Protein AF-A0AAN5I3H0-F1 (afdb_monomer_lite)

InterPro domains:
  IPR036717 GFRP superfamily [G3DSA:3.30.1410.10] (20-93)

Secondary structure (DSSP, 8-state):
--EEEEEE-TTSSEEEEE--HHHHHHHHHHHSS--EE---SSTTEEEEES-HHHHHHHHHHTTEEEEEEEEE----STTS-PPPEEEEEEEE-----SSHHHHHHHH--

Foldseek 3Di:
DFKKKWKDFQPDQKIKIAGAPVVVVVLCVLLPPQDWDDDPPDPRMTMTGGGPVSSVVSVVVQQKDFPDKDWDCDPDPPPDRDGIMMMTMIDRDPPPDDPVVVVVVVVVD

Organism: NCBI:txid1317129

Sequence (109 aa):
MPYLVLGGNLGWKEAFVWTSEDVLMDVEHALFGASSNRPRLWNDMYTLQGSALTLLNKLEFEGWRIVHTSTVERGPAGNEPSPTQYQWTLFKEKLGVGIEEAQANAIHH

pLDDT: mean 73.88, std 15.51, range [45.31, 93.81]

Structure (mmCIF, N/CA/C/O backbone):
data_AF-A0AAN5I3H0-F1
#
_entry.id   AF-A0AAN5I3H0-F1
#
loop_
_atom_site.group_PDB
_atom_site.id
_atom_site.type_symbol
_atom_site.label_atom_id
_atom_site.label_alt_id
_atom_site.label_comp_id
_atom_site.label_asym_id
_atom_site.label_entity_id
_atom_site.label_seq_id
_atom_site.pdbx_PDB_ins_code
_atom_site.Cartn_x
_atom_site.Cartn_y
_atom_site.Cartn_z
_atom_site.occupancy
_atom_site.B_iso_or_equiv
_atom_site.auth_seq_id
_atom_site.auth_comp_id
_atom_site.auth_asym_id
_atom_site.auth_atom_id
_atom_site.pdbx_PDB_model_num
ATOM 1 N N . MET A 1 1 ? -12.938 -8.960 6.379 1.00 61.00 1 MET A N 1
ATOM 2 C CA . MET A 1 1 ? -11.912 -8.000 6.843 1.00 61.00 1 MET A CA 1
ATOM 3 C C . MET A 1 1 ? -11.143 -7.549 5.614 1.00 61.00 1 MET A C 1
ATOM 5 O O . MET A 1 1 ? -10.879 -8.416 4.786 1.00 61.00 1 MET A O 1
ATOM 9 N N . PRO A 1 2 ? -10.902 -6.245 5.426 1.00 82.25 2 PRO A N 1
ATOM 10 C CA . PRO A 1 2 ? -10.462 -5.736 4.135 1.00 82.25 2 PRO A CA 1
ATOM 11 C C . PRO A 1 2 ? -8.950 -5.919 3.939 1.00 82.25 2 PRO A C 1
ATOM 13 O O . PRO A 1 2 ? -8.151 -5.646 4.837 1.00 82.25 2 PRO A O 1
ATOM 16 N N . TYR A 1 3 ? -8.583 -6.391 2.750 1.00 87.38 3 TYR A N 1
ATOM 17 C CA . TYR A 1 3 ? -7.208 -6.508 2.269 1.00 87.38 3 TYR A CA 1
ATOM 18 C C . TYR A 1 3 ? -7.042 -5.598 1.058 1.00 87.38 3 TYR A C 1
ATOM 20 O O . TYR A 1 3 ? -7.995 -5.406 0.306 1.00 87.38 3 TYR A O 1
ATOM 28 N N . LEU A 1 4 ? -5.837 -5.082 0.850 1.00 90.50 4 LEU A N 1
ATOM 29 C CA . LEU A 1 4 ? -5.460 -4.423 -0.396 1.00 90.50 4 LEU A CA 1
ATOM 30 C C . LEU A 1 4 ? -4.045 -4.837 -0.785 1.00 90.50 4 LEU A C 1
ATOM 32 O O . LEU A 1 4 ? -3.220 -5.138 0.078 1.00 90.50 4 LEU A O 1
ATOM 36 N N . VAL A 1 5 ? -3.749 -4.834 -2.078 1.00 91.44 5 VAL A N 1
ATOM 37 C CA . VAL A 1 5 ? -2.379 -4.984 -2.575 1.00 91.44 5 VAL A CA 1
ATOM 38 C C . VAL A 1 5 ? -1.962 -3.663 -3.188 1.00 91.44 5 VAL A C 1
ATOM 40 O O . VAL A 1 5 ? -2.492 -3.279 -4.222 1.00 91.44 5 VAL A O 1
ATOM 43 N N . LEU A 1 6 ? -1.015 -2.968 -2.568 1.00 90.69 6 LEU A N 1
ATOM 44 C CA . LEU A 1 6 ? -0.372 -1.802 -3.159 1.00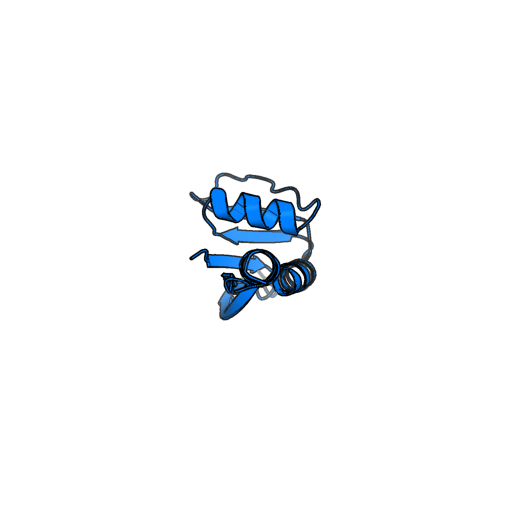 90.69 6 LEU A CA 1
ATOM 45 C C . LEU A 1 6 ? 0.849 -2.284 -3.929 1.00 90.69 6 LEU A C 1
ATOM 47 O O . LEU A 1 6 ? 1.635 -3.065 -3.406 1.00 90.69 6 LEU A O 1
ATOM 51 N N . GLY A 1 7 ? 1.077 -1.789 -5.130 1.00 89.19 7 GLY A N 1
ATOM 52 C CA . GLY A 1 7 ? 2.362 -1.966 -5.767 1.00 89.19 7 GLY A CA 1
ATOM 53 C C . GLY A 1 7 ? 2.822 -0.743 -6.523 1.00 89.19 7 GLY A C 1
ATOM 54 O O . GLY A 1 7 ? 2.083 0.199 -6.796 1.00 89.19 7 GLY A O 1
ATOM 55 N N . GLY A 1 8 ? 4.113 -0.735 -6.790 1.00 86.44 8 GLY A N 1
ATOM 56 C CA . GLY A 1 8 ? 4.781 0.399 -7.387 1.00 86.44 8 GLY A CA 1
ATOM 57 C C . GLY A 1 8 ? 6.270 0.351 -7.124 1.00 86.44 8 GLY A C 1
ATOM 58 O O . GLY A 1 8 ? 6.809 -0.589 -6.540 1.00 86.44 8 GLY A O 1
ATOM 59 N N . ASN A 1 9 ? 6.944 1.395 -7.570 1.00 83.88 9 ASN A N 1
ATOM 60 C CA . ASN A 1 9 ? 8.344 1.621 -7.267 1.00 83.88 9 ASN A CA 1
ATOM 61 C C . ASN A 1 9 ? 8.444 2.769 -6.254 1.00 83.88 9 ASN A C 1
ATOM 63 O O . ASN A 1 9 ? 7.703 3.748 -6.342 1.00 83.88 9 ASN A O 1
ATOM 67 N N . LEU A 1 10 ? 9.366 2.660 -5.295 1.00 77.38 10 LEU A N 1
ATOM 68 C CA . LEU A 1 10 ? 9.538 3.664 -4.237 1.00 77.38 10 LEU A CA 1
ATOM 69 C C . LEU A 1 10 ? 9.914 5.058 -4.776 1.00 77.38 10 LEU A C 1
ATOM 71 O O . LEU A 1 10 ? 9.620 6.054 -4.123 1.00 77.38 10 LEU A O 1
ATOM 75 N N . GLY A 1 11 ? 10.536 5.137 -5.955 1.00 71.31 11 GLY A N 1
ATOM 76 C CA . GLY A 1 11 ? 10.932 6.382 -6.618 1.00 71.31 11 GLY A CA 1
ATOM 77 C C . GLY A 1 11 ? 9.956 6.890 -7.684 1.00 71.31 11 GLY A C 1
ATOM 78 O O . GLY A 1 11 ? 10.210 7.935 -8.284 1.00 71.31 11 GLY A O 1
ATOM 79 N N . TRP A 1 12 ? 8.862 6.177 -7.963 1.00 74.69 12 TRP A N 1
ATOM 80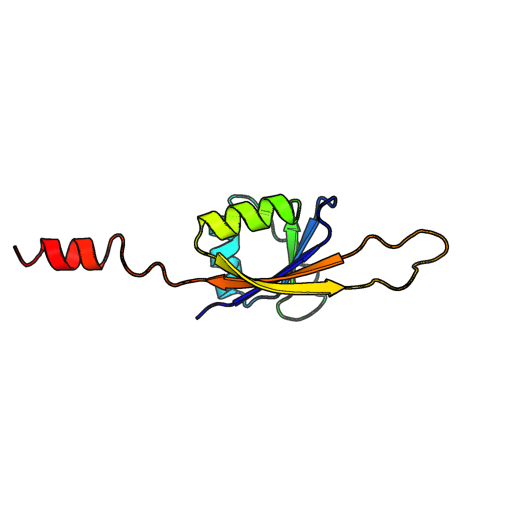 C CA . TRP A 1 12 ? 7.861 6.605 -8.947 1.00 74.69 12 TRP A CA 1
ATOM 81 C C . TRP A 1 12 ? 6.802 7.506 -8.309 1.00 74.69 12 TRP A C 1
ATOM 83 O O . TRP A 1 12 ? 6.578 7.463 -7.104 1.00 74.69 12 TRP A O 1
ATOM 93 N N . LYS A 1 13 ? 6.144 8.340 -9.123 1.00 78.38 13 LYS A N 1
ATOM 94 C CA . LYS A 1 13 ? 5.065 9.242 -8.673 1.00 78.38 13 LYS A CA 1
ATOM 95 C C . LYS A 1 13 ? 3.671 8.612 -8.741 1.00 78.38 13 LYS A C 1
ATOM 97 O O . LYS A 1 13 ? 2.684 9.296 -8.479 1.00 78.38 13 LYS A O 1
ATOM 102 N N . GLU A 1 14 ? 3.603 7.338 -9.101 1.00 80.00 14 GLU A N 1
ATOM 103 C CA . GLU A 1 14 ? 2.367 6.588 -9.271 1.00 80.00 14 GLU A CA 1
ATOM 104 C C . GLU A 1 14 ? 2.526 5.205 -8.640 1.00 80.00 14 GLU A C 1
ATOM 106 O O . GLU A 1 14 ? 3.585 4.573 -8.743 1.00 80.00 14 GLU A O 1
ATOM 111 N N . ALA A 1 15 ? 1.452 4.742 -8.012 1.00 84.88 15 ALA A N 1
ATOM 112 C CA . ALA A 1 15 ? 1.303 3.386 -7.513 1.00 84.88 15 ALA A CA 1
ATOM 113 C C . ALA A 1 15 ? 0.004 2.786 -8.056 1.00 84.88 15 ALA A C 1
ATOM 115 O O . ALA A 1 15 ? -0.898 3.492 -8.503 1.00 84.88 15 ALA A O 1
ATOM 116 N N . PHE A 1 16 ? -0.100 1.470 -8.010 1.00 85.88 16 PHE A N 1
ATOM 117 C CA . PHE A 1 16 ? -1.308 0.731 -8.334 1.00 85.88 16 PHE A CA 1
ATOM 118 C C . PHE A 1 16 ? -1.817 0.028 -7.084 1.00 85.88 16 PHE A C 1
ATOM 120 O O . PHE A 1 16 ? -1.034 -0.414 -6.248 1.00 85.88 16 PHE A O 1
ATOM 127 N N . VAL A 1 17 ? -3.130 -0.067 -6.946 1.00 87.75 17 VAL A N 1
ATOM 128 C CA . VAL A 1 17 ? -3.776 -0.796 -5.864 1.00 87.75 17 VAL A CA 1
ATOM 129 C C . VAL A 1 17 ? -4.740 -1.816 -6.448 1.00 87.75 17 VAL A C 1
ATOM 131 O O . VAL A 1 17 ? -5.525 -1.485 -7.334 1.00 87.75 17 VAL A O 1
ATOM 134 N N . TRP A 1 18 ? -4.676 -3.051 -5.956 1.00 87.94 18 TRP A N 1
ATOM 135 C CA . TRP A 1 18 ? -5.693 -4.068 -6.191 1.00 87.94 18 TRP A CA 1
ATOM 136 C C . TRP A 1 18 ? -6.534 -4.248 -4.943 1.00 87.94 18 TRP A C 1
ATOM 138 O O . TRP A 1 18 ? -6.008 -4.628 -3.893 1.00 87.94 18 TRP A O 1
ATOM 148 N N . THR A 1 19 ? -7.824 -3.944 -5.047 1.00 86.88 19 THR A N 1
ATOM 149 C CA . THR A 1 19 ? -8.768 -4.042 -3.933 1.00 86.88 19 THR A CA 1
ATOM 150 C C . THR A 1 19 ? -10.214 -3.903 -4.408 1.00 86.88 19 THR A C 1
ATOM 152 O O . THR A 1 19 ? -10.451 -3.380 -5.492 1.00 86.88 19 THR A O 1
ATOM 155 N N . SER A 1 20 ? -11.194 -4.329 -3.608 1.00 85.75 20 SER A N 1
ATOM 156 C CA . SER A 1 20 ? -12.609 -4.119 -3.939 1.00 85.75 20 SER A CA 1
ATOM 157 C C . SER A 1 20 ? -12.995 -2.636 -3.882 1.00 85.75 20 SER A C 1
ATOM 159 O O . SER A 1 20 ? -12.378 -1.854 -3.160 1.00 85.75 20 SER A O 1
ATOM 161 N N . GLU A 1 21 ? -14.047 -2.243 -4.605 1.00 81.56 21 GLU A N 1
ATOM 162 C CA . GLU A 1 21 ? -14.514 -0.846 -4.660 1.00 81.56 21 GLU A CA 1
ATOM 163 C C . GLU A 1 21 ? -14.836 -0.267 -3.267 1.00 81.56 21 GLU A C 1
ATOM 165 O O . GLU A 1 21 ? -14.416 0.848 -2.966 1.00 81.56 21 GLU A O 1
ATOM 170 N N . ASP A 1 22 ? -15.458 -1.046 -2.374 1.00 83.19 22 ASP A N 1
ATOM 171 C CA . ASP A 1 22 ? -15.736 -0.619 -0.990 1.00 83.19 22 ASP A CA 1
ATOM 172 C C . ASP A 1 22 ? -14.455 -0.271 -0.214 1.00 83.19 22 ASP A C 1
ATOM 174 O O . ASP A 1 22 ? -14.386 0.718 0.513 1.00 83.19 22 ASP A O 1
ATOM 178 N N . VAL A 1 23 ? -13.405 -1.078 -0.385 1.00 84.06 23 VAL A N 1
ATOM 179 C CA . VAL A 1 23 ? -12.117 -0.857 0.282 1.00 84.06 23 VAL A CA 1
ATOM 180 C C . VAL A 1 23 ? -11.352 0.285 -0.374 1.00 84.06 23 VAL A C 1
ATOM 182 O O . VAL A 1 23 ? -10.634 1.014 0.309 1.00 84.06 23 VAL A O 1
ATOM 185 N N . LEU A 1 24 ? -11.504 0.465 -1.686 1.00 83.00 24 LEU A N 1
ATOM 186 C CA . LEU A 1 24 ? -10.943 1.614 -2.380 1.00 83.00 24 LEU A CA 1
ATOM 187 C C . LEU A 1 24 ? -11.525 2.918 -1.831 1.00 83.00 24 LEU A C 1
ATOM 189 O O . LEU A 1 24 ? -10.752 3.830 -1.577 1.00 83.00 24 LEU A O 1
ATOM 193 N N . MET A 1 25 ? -12.840 3.003 -1.605 1.00 80.94 25 MET A N 1
ATOM 194 C CA . MET A 1 25 ? -13.463 4.209 -1.043 1.00 80.94 25 MET A CA 1
ATOM 195 C C . MET A 1 25 ? -12.902 4.550 0.345 1.00 80.94 25 MET A C 1
ATOM 197 O O . MET A 1 25 ? -12.552 5.702 0.605 1.00 80.94 25 MET A O 1
ATOM 201 N N . ASP A 1 26 ? -12.735 3.541 1.205 1.00 80.50 26 ASP A N 1
ATOM 202 C CA . ASP A 1 26 ? -12.060 3.674 2.502 1.00 80.50 26 ASP A CA 1
ATOM 203 C C . ASP A 1 26 ? -10.635 4.237 2.352 1.00 80.50 26 ASP A C 1
ATOM 205 O O . ASP A 1 26 ? -10.209 5.108 3.112 1.00 80.50 26 ASP A O 1
ATOM 209 N N . VAL A 1 27 ? -9.888 3.731 1.368 1.00 81.31 27 VAL A N 1
ATOM 210 C CA . VAL A 1 27 ? -8.506 4.130 1.074 1.00 81.31 27 VAL A CA 1
ATOM 211 C C . VAL A 1 27 ? -8.441 5.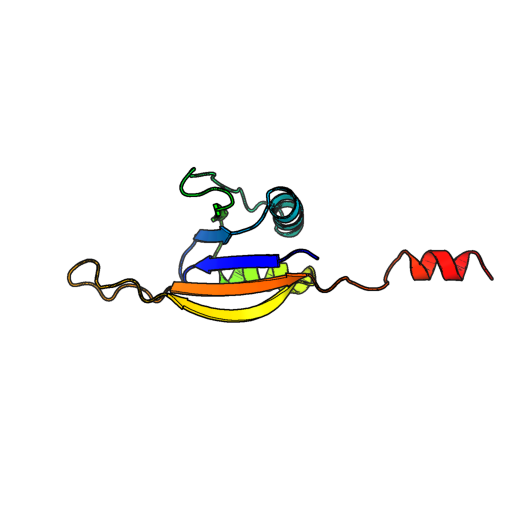540 0.479 1.00 81.31 27 VAL A C 1
ATOM 213 O O . VAL A 1 27 ? -7.598 6.331 0.885 1.00 81.31 27 VAL A O 1
ATOM 216 N N . GLU A 1 28 ? -9.328 5.903 -0.444 1.00 79.81 28 GLU A N 1
ATOM 217 C CA . GLU A 1 28 ? -9.394 7.246 -1.030 1.00 79.81 28 GLU A CA 1
ATOM 218 C C . GLU A 1 28 ? -9.717 8.305 0.027 1.00 79.81 28 GLU A C 1
ATOM 220 O O . GLU A 1 28 ? -9.090 9.369 0.044 1.00 79.81 28 GLU A O 1
ATOM 225 N N . HIS A 1 29 ? -10.637 7.987 0.943 1.00 75.50 29 HIS A N 1
ATOM 226 C CA . HIS A 1 29 ? -10.954 8.839 2.085 1.00 75.50 29 HIS A CA 1
ATOM 227 C C . HIS A 1 29 ? -9.733 9.027 3.000 1.00 75.50 29 HIS A C 1
ATOM 229 O O . HIS A 1 29 ? -9.369 10.156 3.324 1.00 75.50 29 HIS A O 1
ATOM 235 N N . ALA A 1 30 ? -9.049 7.933 3.347 1.00 71.81 30 ALA A N 1
ATOM 236 C CA . ALA A 1 30 ? -7.809 7.934 4.129 1.00 71.81 30 ALA A CA 1
ATOM 237 C C . ALA A 1 30 ? -6.670 8.737 3.471 1.00 71.81 30 ALA A C 1
ATOM 239 O O . ALA A 1 30 ? -5.865 9.389 4.136 1.00 71.81 30 ALA A O 1
ATOM 240 N N . LEU A 1 31 ? -6.571 8.698 2.142 1.00 71.81 31 LEU A N 1
ATOM 241 C CA . LEU A 1 31 ? -5.433 9.262 1.425 1.00 71.81 31 LEU A CA 1
ATOM 242 C C . LEU A 1 31 ? -5.577 10.749 1.069 1.00 71.81 31 LEU A C 1
ATOM 244 O O . LEU A 1 31 ? -4.587 11.307 0.581 1.00 71.81 31 LEU A O 1
ATOM 248 N N . PHE A 1 32 ? -6.730 11.384 1.347 1.00 56.94 32 PHE A N 1
ATOM 249 C CA . PHE A 1 32 ? -7.051 12.806 1.117 1.00 56.94 32 PHE A CA 1
ATOM 250 C C . PHE A 1 32 ? -6.411 13.361 -0.170 1.00 56.94 32 PHE A C 1
ATOM 252 O O . PHE A 1 32 ? -5.345 13.984 -0.150 1.00 56.94 32 PHE A O 1
ATOM 259 N N . GLY A 1 33 ? -7.065 13.127 -1.310 1.00 48.31 33 GLY A N 1
ATOM 260 C CA . GLY A 1 33 ? -6.646 13.685 -2.602 1.00 48.31 33 GLY A CA 1
ATOM 261 C C . GLY A 1 33 ? -5.775 12.772 -3.467 1.00 48.31 33 GLY A C 1
ATOM 262 O O . GLY A 1 33 ? -5.241 13.234 -4.474 1.00 48.31 33 GLY A O 1
ATOM 263 N N . ALA A 1 34 ? -5.652 11.484 -3.132 1.00 52.88 34 ALA A N 1
ATOM 264 C CA . ALA A 1 34 ? -5.221 10.497 -4.117 1.00 52.88 34 ALA A CA 1
ATOM 265 C C . ALA A 1 34 ? -6.366 10.310 -5.123 1.00 52.88 34 ALA A C 1
ATOM 267 O O . ALA A 1 34 ? -7.328 9.600 -4.851 1.00 52.88 34 ALA A O 1
ATOM 268 N N . SER A 1 35 ? -6.305 10.997 -6.263 1.00 50.16 35 SER A N 1
ATOM 269 C CA . SER A 1 35 ? -7.238 10.735 -7.354 1.00 50.16 35 SER A CA 1
ATOM 270 C C . SER A 1 35 ? -6.910 9.367 -7.940 1.00 50.16 35 SER A C 1
ATOM 272 O O . SER A 1 35 ? -5.795 9.146 -8.428 1.00 50.16 35 SER A O 1
ATOM 274 N N . SER A 1 36 ? -7.861 8.430 -7.874 1.00 56.94 36 SER A N 1
ATOM 275 C CA . SER A 1 36 ? -7.731 7.209 -8.650 1.00 56.94 36 SER A CA 1
ATOM 276 C C . SER A 1 36 ? -8.053 7.514 -10.112 1.00 56.94 36 SER A C 1
ATOM 278 O O . SER A 1 36 ? -9.188 7.816 -10.486 1.00 56.94 36 SER A O 1
ATOM 280 N N . ASN A 1 37 ? -7.044 7.472 -10.981 1.00 58.19 37 ASN A N 1
ATOM 281 C CA . ASN A 1 37 ? -7.331 7.356 -12.405 1.00 58.19 37 ASN A CA 1
ATOM 282 C C . ASN A 1 37 ? -7.724 5.894 -12.628 1.00 58.19 37 ASN A C 1
ATOM 284 O O . ASN A 1 37 ? -6.976 4.994 -12.251 1.00 58.19 37 ASN A O 1
ATOM 288 N N . ARG A 1 38 ? -8.909 5.643 -13.197 1.00 55.06 38 ARG A N 1
ATOM 289 C CA . ARG A 1 38 ? -9.359 4.294 -13.575 1.00 55.06 38 ARG A CA 1
ATOM 290 C C . ARG A 1 38 ? -8.862 3.948 -14.990 1.00 55.06 38 ARG A C 1
ATOM 292 O O . ARG A 1 38 ? -9.596 4.225 -15.942 1.00 55.06 38 ARG A O 1
ATOM 299 N N . PRO A 1 39 ? -7.704 3.298 -15.215 1.00 45.81 39 PRO A N 1
ATOM 300 C CA . PRO A 1 39 ? -7.547 2.488 -16.407 1.00 45.81 39 PRO A CA 1
ATOM 301 C C . PRO A 1 39 ? -8.151 1.108 -16.118 1.00 45.81 39 PRO A C 1
ATOM 303 O O . PRO A 1 39 ? -7.692 0.390 -15.235 1.00 45.81 39 PRO A O 1
ATOM 306 N N . ARG A 1 40 ? -9.202 0.754 -16.873 1.00 49.66 40 ARG A N 1
ATOM 307 C CA . ARG A 1 40 ? -9.899 -0.552 -16.901 1.00 49.66 40 ARG A CA 1
ATOM 308 C C . ARG A 1 40 ? -8.967 -1.714 -17.300 1.00 49.66 40 ARG A C 1
ATOM 310 O O . ARG A 1 40 ? -9.197 -2.349 -18.327 1.00 49.66 40 ARG A O 1
ATOM 317 N N . LEU A 1 41 ? -7.881 -1.965 -16.577 1.00 48.56 41 LEU A N 1
ATOM 318 C CA . LEU A 1 41 ? -6.903 -2.968 -16.999 1.00 48.56 41 LEU A CA 1
ATOM 319 C C . LEU A 1 41 ? -7.108 -4.338 -16.365 1.00 48.56 41 LEU A C 1
ATOM 321 O O . LEU A 1 41 ? -6.732 -5.297 -17.015 1.00 48.56 41 LEU A O 1
ATOM 325 N N . TRP A 1 42 ? -7.796 -4.451 -15.226 1.00 55.06 42 TRP A N 1
ATOM 326 C CA . TRP A 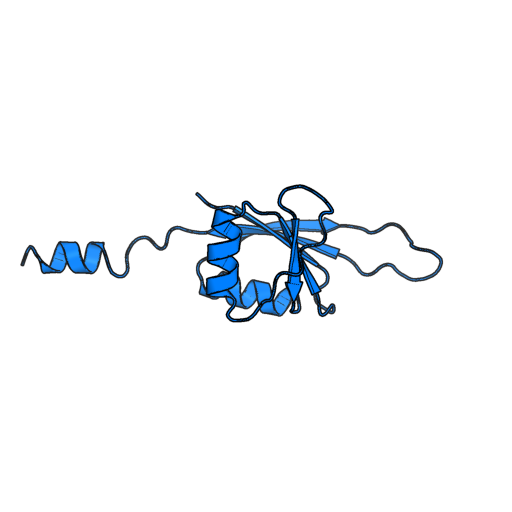1 42 ? -8.420 -5.676 -14.706 1.00 55.06 42 TRP A CA 1
ATOM 327 C C . TRP A 1 42 ? -9.443 -5.279 -13.635 1.00 55.06 42 TRP A C 1
ATOM 329 O O . TRP A 1 42 ? -9.275 -4.229 -13.013 1.00 55.06 42 TRP A O 1
ATOM 339 N N . ASN A 1 43 ? -10.515 -6.064 -13.461 1.00 61.09 43 ASN A N 1
ATOM 340 C CA . ASN A 1 43 ? -11.485 -5.837 -12.382 1.00 61.09 43 ASN A CA 1
ATOM 341 C C . ASN A 1 43 ? -10.697 -5.655 -11.071 1.00 61.09 43 ASN A C 1
ATOM 343 O O . ASN A 1 43 ? -9.810 -6.458 -10.791 1.00 61.09 43 ASN A O 1
ATOM 347 N N . ASP A 1 44 ? -10.967 -4.571 -10.343 1.00 75.19 44 ASP A N 1
ATOM 348 C CA . ASP A 1 44 ? -10.370 -4.247 -9.040 1.00 75.19 44 ASP A CA 1
ATOM 349 C C . ASP A 1 44 ? -8.931 -3.686 -9.021 1.00 75.19 44 ASP A C 1
ATOM 351 O O . ASP A 1 44 ? -8.350 -3.591 -7.944 1.00 75.19 44 ASP A O 1
ATOM 355 N N . MET A 1 45 ? -8.354 -3.254 -10.155 1.00 82.12 45 MET A N 1
ATOM 356 C CA . MET A 1 45 ? -7.081 -2.502 -10.185 1.00 82.12 45 MET A CA 1
ATOM 357 C C . MET A 1 45 ? -7.288 -0.993 -10.392 1.00 82.12 45 MET A C 1
ATOM 359 O O . MET A 1 45 ? -7.930 -0.579 -11.357 1.00 82.12 45 MET A O 1
ATOM 363 N N . TYR A 1 46 ? -6.652 -0.169 -9.558 1.00 80.62 46 TYR A N 1
ATOM 364 C CA . TYR A 1 46 ? -6.744 1.294 -9.598 1.00 80.62 46 TYR A CA 1
ATOM 365 C C . TYR A 1 46 ? -5.358 1.940 -9.546 1.00 80.62 46 TYR A C 1
ATOM 367 O O . TYR A 1 46 ? -4.447 1.412 -8.913 1.00 80.62 46 TYR A O 1
ATOM 375 N N . THR A 1 47 ? -5.180 3.093 -10.193 1.00 82.75 47 THR A N 1
ATOM 376 C CA . THR A 1 47 ? -3.923 3.859 -10.134 1.00 82.75 47 THR A CA 1
ATOM 377 C C . THR A 1 47 ? -4.059 4.990 -9.131 1.00 82.75 47 THR A C 1
ATOM 379 O O . THR A 1 47 ? -4.938 5.822 -9.298 1.00 82.75 47 THR A O 1
ATOM 382 N N . LEU A 1 48 ? -3.179 5.061 -8.134 1.00 81.31 48 LEU A N 1
ATOM 383 C CA . LEU A 1 48 ? -3.126 6.137 -7.146 1.00 81.31 48 LEU A CA 1
ATOM 384 C C . LEU A 1 48 ? -1.992 7.113 -7.473 1.00 81.31 48 LEU A C 1
ATOM 386 O O . LEU A 1 48 ? -0.860 6.705 -7.750 1.00 81.31 48 LEU A O 1
ATOM 390 N N . GLN A 1 49 ? -2.286 8.411 -7.387 1.00 82.00 49 GLN A N 1
ATOM 391 C CA . GLN A 1 49 ? -1.255 9.446 -7.437 1.00 82.00 49 GLN A CA 1
ATOM 392 C C . GLN A 1 49 ? -0.468 9.497 -6.124 1.00 82.00 49 GLN A C 1
ATOM 394 O O . GLN A 1 49 ? -1.042 9.565 -5.036 1.00 82.00 49 GLN A O 1
ATOM 399 N N . GLY A 1 50 ? 0.858 9.515 -6.234 1.00 79.12 50 GLY A N 1
ATOM 400 C CA . GLY A 1 50 ? 1.775 9.523 -5.100 1.00 79.12 50 GLY A CA 1
ATOM 401 C C . GLY A 1 50 ? 2.779 8.380 -5.166 1.00 79.12 50 GLY A C 1
ATOM 402 O O . GLY A 1 50 ? 2.537 7.341 -5.777 1.00 79.12 50 GLY A O 1
ATOM 403 N N . SER A 1 51 ? 3.935 8.581 -4.532 1.00 83.69 51 SER A N 1
ATOM 404 C CA . SER A 1 51 ? 4.925 7.510 -4.423 1.00 83.69 51 SER A CA 1
ATOM 405 C C . SER A 1 51 ? 4.419 6.393 -3.521 1.00 83.69 51 SER A C 1
ATOM 407 O O . SER A 1 51 ? 3.726 6.656 -2.533 1.00 83.69 51 SER A O 1
ATOM 409 N N . ALA A 1 52 ? 4.814 5.153 -3.816 1.00 86.88 52 ALA A N 1
ATOM 410 C CA . ALA A 1 52 ? 4.456 4.008 -2.987 1.00 86.88 52 ALA A CA 1
ATOM 411 C C . ALA A 1 52 ? 4.847 4.220 -1.514 1.00 86.88 52 ALA A C 1
ATOM 413 O O . ALA A 1 52 ? 4.058 3.919 -0.625 1.00 86.88 52 ALA A O 1
ATOM 414 N N . LEU A 1 53 ? 6.009 4.829 -1.250 1.00 87.44 53 LEU A N 1
ATOM 415 C CA . LEU A 1 53 ? 6.457 5.144 0.109 1.00 87.44 53 LEU A CA 1
ATOM 416 C C . LEU A 1 53 ? 5.499 6.101 0.835 1.00 87.44 53 LEU A C 1
ATOM 418 O O . LEU A 1 53 ? 5.121 5.861 1.978 1.00 87.44 53 LEU A O 1
ATOM 422 N N . THR A 1 54 ? 5.083 7.181 0.169 1.00 86.81 54 THR A N 1
ATOM 423 C CA . THR A 1 54 ? 4.134 8.147 0.744 1.00 86.81 54 THR A CA 1
ATOM 424 C C . THR A 1 54 ? 2.789 7.492 1.050 1.00 86.81 54 THR A C 1
ATOM 426 O O . THR A 1 54 ? 2.194 7.774 2.088 1.00 86.81 54 THR A O 1
ATOM 429 N N . LEU A 1 55 ? 2.312 6.624 0.157 1.00 87.88 55 LEU A N 1
ATOM 430 C CA . LEU A 1 55 ? 1.033 5.935 0.312 1.00 87.88 55 LEU A CA 1
ATOM 431 C C . LEU A 1 55 ? 1.080 4.910 1.450 1.00 87.88 55 LEU A C 1
ATOM 433 O O . LEU A 1 55 ? 0.162 4.885 2.262 1.00 87.88 55 LEU A O 1
ATOM 437 N N . LEU A 1 56 ? 2.162 4.134 1.567 1.00 89.94 56 LEU A N 1
ATOM 438 C CA . LEU A 1 56 ? 2.358 3.190 2.673 1.00 89.94 56 LEU A CA 1
ATOM 439 C C . LEU A 1 56 ? 2.341 3.892 4.033 1.00 89.94 56 LEU A C 1
ATOM 441 O O . LEU A 1 56 ? 1.629 3.444 4.925 1.00 89.94 56 LEU A O 1
ATOM 445 N N . ASN A 1 57 ? 3.046 5.019 4.173 1.00 88.50 57 ASN A N 1
ATOM 446 C CA . ASN A 1 57 ? 3.073 5.773 5.431 1.00 88.50 57 ASN A CA 1
ATOM 447 C C . ASN A 1 57 ? 1.679 6.279 5.836 1.00 88.50 57 ASN A C 1
ATOM 449 O O . ASN A 1 57 ? 1.322 6.248 7.011 1.00 88.50 57 ASN A O 1
ATOM 453 N N . LYS A 1 58 ? 0.879 6.748 4.868 1.00 88.00 58 LYS A N 1
ATOM 454 C CA . LYS A 1 58 ? -0.503 7.175 5.131 1.00 88.00 58 LYS A CA 1
ATOM 455 C C . LYS A 1 58 ? -1.399 5.992 5.506 1.00 88.00 58 LYS A C 1
ATOM 457 O O . LYS A 1 58 ? -2.166 6.090 6.453 1.00 88.00 58 LYS A O 1
ATOM 462 N N . LEU A 1 59 ? -1.290 4.874 4.787 1.00 88.38 59 LEU A N 1
ATOM 463 C CA . LEU A 1 59 ? -2.056 3.661 5.081 1.00 88.38 59 LEU A CA 1
ATOM 464 C C . LEU A 1 59 ? -1.720 3.115 6.476 1.00 88.38 59 LEU A C 1
ATOM 466 O O . LEU A 1 59 ? -2.624 2.726 7.209 1.00 88.38 59 LEU A O 1
ATOM 470 N N . GLU A 1 60 ? -0.449 3.142 6.878 1.00 88.81 60 GLU A N 1
ATOM 471 C CA . GLU A 1 60 ? -0.036 2.735 8.222 1.00 88.81 60 GLU A CA 1
ATOM 472 C C . GLU A 1 60 ? -0.678 3.591 9.321 1.00 88.81 60 GLU A C 1
ATOM 474 O O . GLU A 1 60 ? -1.174 3.046 10.309 1.00 88.81 60 GLU A O 1
ATOM 479 N N . PHE A 1 61 ? -0.730 4.914 9.132 1.00 85.75 61 PHE A N 1
ATOM 480 C CA . PHE A 1 61 ? -1.416 5.825 10.054 1.00 85.75 61 PHE A CA 1
ATOM 481 C C . PHE A 1 61 ? -2.910 5.489 10.209 1.00 85.75 61 PHE A C 1
ATOM 483 O O . PHE A 1 61 ? -3.467 5.598 11.297 1.00 85.75 61 PHE A O 1
ATOM 490 N N . GLU A 1 62 ? -3.532 5.003 9.137 1.00 85.75 62 GLU A N 1
ATOM 491 C CA . GLU A 1 62 ? -4.947 4.614 9.068 1.00 85.75 62 GLU A CA 1
ATOM 492 C C . GLU A 1 62 ? -5.205 3.163 9.524 1.00 85.75 62 GLU A C 1
ATOM 494 O O . GLU A 1 62 ? -6.293 2.612 9.326 1.00 85.75 62 GLU A O 1
ATOM 499 N N . GLY A 1 63 ? -4.206 2.518 10.138 1.00 88.31 63 GLY A N 1
ATOM 500 C CA . GLY A 1 63 ? -4.331 1.183 10.728 1.00 88.31 63 GLY A CA 1
ATOM 501 C C . GLY A 1 63 ? -4.128 0.025 9.747 1.00 88.31 63 GLY A C 1
ATOM 502 O O . GLY A 1 63 ? -4.444 -1.124 10.066 1.00 88.31 63 GLY A O 1
ATOM 503 N N . TRP A 1 64 ? -3.594 0.288 8.554 1.00 90.19 64 TRP A N 1
ATOM 504 C CA . TRP A 1 64 ? -3.195 -0.772 7.633 1.00 90.19 64 TRP A CA 1
ATOM 505 C C . TRP A 1 64 ? -1.804 -1.303 7.976 1.00 90.19 64 TRP A C 1
ATOM 507 O O . TRP A 1 64 ? -0.854 -0.548 8.163 1.00 90.19 64 TRP A O 1
ATOM 517 N N . ARG A 1 65 ? -1.651 -2.625 7.994 1.00 91.44 65 ARG A N 1
ATOM 518 C CA . ARG A 1 65 ? -0.370 -3.296 8.230 1.00 91.44 65 ARG A CA 1
ATOM 519 C C . ARG A 1 65 ? 0.065 -4.083 7.015 1.00 91.44 65 ARG A C 1
ATOM 521 O O . ARG A 1 65 ? -0.735 -4.807 6.428 1.00 91.44 65 ARG A O 1
ATOM 528 N N . ILE A 1 66 ? 1.344 -3.978 6.666 1.00 92.56 66 ILE A N 1
ATOM 529 C CA . ILE A 1 66 ? 1.961 -4.833 5.651 1.00 92.56 66 ILE A CA 1
ATOM 530 C C . ILE A 1 66 ? 2.074 -6.245 6.232 1.00 92.56 66 ILE A C 1
ATOM 532 O O . ILE A 1 66 ? 2.775 -6.461 7.216 1.00 92.56 66 ILE A O 1
ATOM 536 N N . VAL A 1 67 ? 1.395 -7.204 5.608 1.00 93.50 67 VAL A N 1
ATOM 537 C CA . VAL A 1 67 ? 1.444 -8.627 5.989 1.00 93.50 67 VAL A CA 1
ATOM 538 C C . VAL A 1 67 ? 2.342 -9.444 5.066 1.00 93.50 67 VAL A C 1
ATOM 540 O O . VAL A 1 67 ? 2.803 -10.521 5.435 1.00 93.50 67 VAL A O 1
ATOM 543 N N . HIS A 1 68 ? 2.600 -8.940 3.860 1.00 92.94 68 HIS A N 1
ATOM 544 C CA . HIS A 1 68 ? 3.460 -9.593 2.884 1.00 92.94 68 HIS A CA 1
ATOM 545 C C . HIS A 1 68 ? 4.092 -8.565 1.947 1.00 92.94 68 HIS A C 1
ATOM 547 O O . HIS A 1 68 ? 3.435 -7.604 1.547 1.00 92.94 68 HIS A O 1
ATOM 553 N N . THR A 1 69 ? 5.342 -8.808 1.559 1.00 93.19 69 THR A N 1
ATOM 554 C CA . THR A 1 69 ? 6.071 -8.013 0.568 1.00 93.19 69 THR A CA 1
ATOM 555 C C . THR A 1 69 ? 6.657 -8.955 -0.470 1.00 93.19 69 THR A C 1
ATOM 557 O O . THR A 1 69 ? 7.321 -9.927 -0.111 1.00 93.19 69 THR A O 1
ATOM 560 N N . SER A 1 70 ? 6.462 -8.642 -1.744 1.00 89.19 70 SER A N 1
ATOM 561 C CA . SER A 1 70 ? 7.086 -9.342 -2.860 1.00 89.19 70 SER A CA 1
ATOM 562 C C . SER A 1 70 ? 7.714 -8.350 -3.835 1.00 89.19 70 SER A C 1
ATOM 564 O O . SER A 1 70 ? 7.349 -7.174 -3.910 1.00 89.19 70 SER A O 1
ATOM 566 N N . THR A 1 71 ? 8.708 -8.825 -4.574 1.00 86.38 71 THR A N 1
ATOM 567 C CA . THR A 1 71 ? 9.330 -8.091 -5.673 1.00 86.38 71 THR A CA 1
ATOM 568 C C . THR A 1 71 ? 8.771 -8.603 -6.986 1.00 86.38 71 THR A C 1
ATOM 570 O O . THR A 1 71 ? 8.792 -9.804 -7.251 1.00 86.38 71 THR A O 1
ATOM 573 N N . VAL A 1 72 ? 8.303 -7.685 -7.820 1.00 77.25 72 VAL A N 1
ATOM 574 C CA . VAL A 1 72 ? 7.929 -7.967 -9.199 1.00 77.25 72 VAL A CA 1
ATOM 575 C C . VAL A 1 72 ? 9.110 -7.563 -10.064 1.00 77.25 72 VAL A C 1
ATOM 577 O O . VAL A 1 72 ? 9.363 -6.381 -10.312 1.00 77.25 72 VAL A O 1
ATOM 580 N N . GLU A 1 73 ? 9.868 -8.561 -10.501 1.00 67.94 73 GLU A N 1
ATOM 581 C CA . GLU A 1 73 ? 10.874 -8.354 -11.530 1.00 67.94 73 GLU A CA 1
ATOM 582 C C . GLU A 1 73 ? 10.150 -8.113 -12.851 1.00 67.94 73 GLU A C 1
ATOM 584 O O . GLU A 1 73 ? 9.536 -9.011 -13.432 1.00 67.94 73 GLU A O 1
ATOM 589 N N . ARG A 1 74 ? 10.194 -6.872 -13.335 1.00 59.25 74 ARG A N 1
ATOM 590 C CA . ARG A 1 74 ? 9.827 -6.607 -14.719 1.00 59.25 74 ARG A CA 1
ATOM 591 C C . ARG A 1 74 ? 11.002 -7.092 -15.562 1.00 59.25 74 ARG A C 1
ATOM 593 O O . ARG A 1 74 ? 12.105 -6.566 -15.426 1.00 59.25 74 ARG A O 1
ATOM 600 N N . GLY A 1 75 ? 10.776 -8.112 -16.390 1.00 53.44 75 GLY A N 1
ATOM 601 C CA . GLY A 1 75 ? 11.769 -8.546 -17.372 1.00 53.44 75 GLY A CA 1
ATOM 602 C C . GLY A 1 75 ? 12.254 -7.353 -18.209 1.00 53.44 75 GLY A C 1
ATOM 603 O O . GLY A 1 75 ? 11.498 -6.390 -18.374 1.00 53.44 75 GLY A O 1
ATOM 604 N N . PRO A 1 76 ? 13.499 -7.382 -18.712 1.00 51.81 76 PRO A N 1
ATOM 605 C CA . PRO A 1 76 ? 14.120 -6.227 -19.347 1.00 51.81 76 PRO A CA 1
ATOM 606 C C . PRO A 1 76 ? 13.257 -5.698 -20.498 1.00 51.81 76 PRO A C 1
ATOM 608 O O . PRO A 1 76 ? 13.070 -6.365 -21.516 1.00 51.81 76 PRO A O 1
ATOM 611 N N . ALA A 1 77 ? 12.736 -4.481 -20.350 1.00 49.25 77 ALA A N 1
ATOM 612 C CA . ALA A 1 77 ? 12.175 -3.724 -21.461 1.00 49.25 77 ALA A CA 1
ATOM 613 C C . ALA A 1 77 ? 13.331 -3.076 -22.245 1.00 49.25 77 ALA A C 1
ATOM 615 O O . ALA A 1 77 ? 13.621 -1.893 -22.091 1.00 49.25 77 ALA A O 1
ATOM 616 N N . GLY A 1 78 ? 14.037 -3.869 -23.056 1.00 56.81 78 GLY A N 1
ATOM 617 C CA . GLY A 1 78 ? 15.211 -3.408 -23.809 1.00 56.81 78 GLY A CA 1
ATOM 618 C C . GLY A 1 78 ? 16.503 -3.361 -22.979 1.00 56.81 78 GLY A C 1
ATOM 619 O O . GLY A 1 78 ? 16.694 -4.173 -22.080 1.00 56.81 78 GLY A O 1
ATOM 620 N N . ASN A 1 79 ? 17.409 -2.430 -23.311 1.00 56.06 79 ASN A N 1
ATOM 621 C CA . ASN A 1 79 ? 18.752 -2.307 -22.713 1.00 56.06 79 ASN A CA 1
ATOM 622 C C . ASN A 1 79 ? 18.796 -1.510 -21.394 1.00 56.06 79 ASN A C 1
ATOM 624 O O . ASN A 1 79 ? 19.883 -1.256 -20.876 1.00 56.06 79 ASN A O 1
ATOM 628 N N . GLU A 1 80 ? 17.651 -1.091 -20.853 1.00 56.03 80 GLU A N 1
ATOM 629 C CA . GLU A 1 80 ? 17.605 -0.356 -19.589 1.00 56.03 80 GLU A CA 1
ATOM 630 C C . GLU A 1 80 ? 17.313 -1.301 -18.414 1.00 56.03 80 GLU A C 1
ATOM 632 O O . GLU A 1 80 ? 16.434 -2.168 -18.523 1.00 56.03 80 GLU A O 1
ATOM 637 N N . PRO A 1 81 ? 18.016 -1.153 -17.272 1.00 55.84 81 PRO A N 1
ATOM 638 C CA . PRO A 1 81 ? 17.660 -1.867 -16.057 1.00 55.84 81 PRO A CA 1
ATOM 639 C C . PRO A 1 81 ? 16.223 -1.498 -15.690 1.00 55.84 81 PRO A C 1
ATOM 641 O O . PRO A 1 81 ? 15.909 -0.344 -15.393 1.00 55.84 81 PRO A O 1
ATOM 644 N N . SER A 1 82 ? 15.331 -2.483 -15.753 1.00 61.44 82 SER A N 1
ATOM 645 C CA . SER A 1 82 ? 13.937 -2.263 -15.397 1.00 61.44 82 SER A CA 1
ATOM 646 C C . SER A 1 82 ? 13.858 -1.960 -13.899 1.00 61.44 82 SER A C 1
ATOM 648 O O . SER A 1 82 ? 14.446 -2.689 -13.099 1.00 61.44 82 SER A O 1
ATOM 650 N N . PRO A 1 83 ? 13.178 -0.879 -13.491 1.00 68.06 83 PRO A N 1
ATOM 651 C CA . PRO A 1 83 ? 13.102 -0.522 -12.085 1.00 68.06 83 PRO A CA 1
ATOM 652 C C . PRO A 1 83 ? 12.368 -1.617 -11.315 1.00 68.06 83 PRO A C 1
ATOM 654 O O . PRO A 1 83 ? 11.282 -2.040 -11.719 1.00 68.06 83 PRO A O 1
ATOM 657 N N . THR A 1 84 ? 12.953 -2.055 -10.198 1.00 74.06 84 THR A N 1
ATOM 658 C CA . THR A 1 84 ? 12.348 -3.051 -9.311 1.00 74.06 84 THR A CA 1
ATOM 659 C C . THR A 1 84 ? 10.983 -2.556 -8.862 1.00 74.06 84 THR A C 1
ATOM 661 O O . THR A 1 84 ? 10.868 -1.489 -8.251 1.00 74.06 84 THR A O 1
ATOM 664 N N . GLN A 1 85 ? 9.940 -3.308 -9.184 1.00 81.50 85 GLN A N 1
ATOM 665 C CA . GLN A 1 85 ? 8.614 -3.050 -8.653 1.00 81.50 85 GLN A CA 1
ATOM 666 C C . GLN A 1 85 ? 8.428 -3.889 -7.399 1.00 81.50 85 GLN A C 1
ATOM 668 O O . GLN A 1 85 ? 8.917 -5.012 -7.295 1.00 81.50 85 GLN A O 1
ATOM 673 N N . TYR A 1 86 ? 7.718 -3.328 -6.438 1.00 88.50 86 TYR A N 1
ATOM 674 C CA . TYR A 1 86 ? 7.360 -4.005 -5.208 1.00 88.50 86 TYR A CA 1
ATOM 675 C C . TYR A 1 86 ? 5.846 -4.129 -5.149 1.00 88.50 86 TYR A C 1
ATOM 677 O O . TYR A 1 86 ? 5.117 -3.286 -5.677 1.00 88.50 86 TYR A O 1
ATOM 685 N N . GLN A 1 87 ? 5.390 -5.189 -4.500 1.00 91.56 87 GLN A N 1
ATOM 686 C CA . GLN A 1 87 ? 4.012 -5.368 -4.089 1.00 91.56 87 GLN A CA 1
ATOM 687 C C . GLN A 1 87 ? 3.989 -5.576 -2.581 1.00 91.56 87 GLN A C 1
ATOM 689 O O . GLN A 1 87 ? 4.739 -6.379 -2.029 1.00 91.56 87 GLN A O 1
ATOM 694 N N . TRP A 1 88 ? 3.101 -4.853 -1.924 1.00 93.12 88 TRP A N 1
ATOM 695 C CA . TRP A 1 88 ? 2.822 -4.942 -0.508 1.00 93.12 88 TRP A CA 1
ATOM 696 C C . TRP A 1 88 ? 1.375 -5.376 -0.362 1.00 93.12 88 TRP A C 1
ATOM 698 O O . TRP A 1 88 ? 0.466 -4.707 -0.847 1.00 93.12 88 TRP A O 1
ATOM 708 N N . THR A 1 89 ? 1.156 -6.506 0.296 1.00 93.81 89 THR A N 1
ATOM 709 C CA . THR A 1 89 ? -0.181 -6.894 0.744 1.00 93.81 89 THR A CA 1
ATOM 710 C C . THR A 1 89 ? -0.402 -6.262 2.103 1.00 93.81 89 THR A C 1
ATOM 712 O O . THR A 1 89 ? 0.372 -6.504 3.033 1.00 93.81 89 THR A O 1
ATOM 715 N N . LEU A 1 90 ? -1.447 -5.452 2.207 1.00 93.00 90 LEU A N 1
ATOM 716 C CA . LEU A 1 90 ? -1.851 -4.795 3.431 1.00 93.00 90 LEU A CA 1
ATOM 717 C C . LEU A 1 90 ? -3.171 -5.366 3.936 1.00 93.00 90 LEU A C 1
ATOM 719 O O . LEU A 1 90 ? -4.061 -5.741 3.172 1.00 93.00 90 LEU A O 1
ATOM 723 N N . PHE A 1 91 ? -3.287 -5.394 5.252 1.00 91.31 91 PHE A N 1
ATOM 724 C CA . PHE A 1 91 ? -4.477 -5.787 5.980 1.00 91.31 91 PHE A CA 1
ATOM 725 C C . PHE A 1 91 ? -4.874 -4.653 6.916 1.00 91.31 91 PHE A C 1
ATOM 727 O O . PHE A 1 91 ? -4.016 -4.130 7.629 1.00 91.31 91 PHE A O 1
ATOM 734 N N . LYS A 1 92 ? -6.153 -4.267 6.926 1.00 88.38 92 LYS A N 1
ATOM 735 C CA . LYS A 1 92 ? -6.647 -3.306 7.917 1.00 88.38 92 LYS A CA 1
ATOM 736 C C . LYS A 1 92 ? -6.849 -4.063 9.216 1.00 88.38 92 LYS A C 1
ATOM 738 O O . LYS A 1 92 ? -7.804 -4.837 9.347 1.00 88.38 92 LYS A O 1
ATOM 743 N N . GLU A 1 93 ? -5.951 -3.848 10.170 1.00 80.56 93 GLU A N 1
ATOM 744 C CA . GLU A 1 93 ? -6.249 -4.247 11.535 1.00 80.56 93 GLU A CA 1
ATOM 745 C C . GLU A 1 93 ? -7.501 -3.465 11.923 1.00 80.56 93 GLU A C 1
ATOM 747 O O . GLU A 1 93 ? -7.551 -2.241 11.781 1.00 80.56 93 GLU A O 1
ATOM 752 N N . LYS A 1 94 ? -8.563 -4.166 12.345 1.00 66.19 94 LYS A N 1
ATOM 753 C CA . LYS A 1 94 ? -9.652 -3.481 13.037 1.00 66.19 94 LYS A CA 1
ATOM 754 C C . LYS A 1 94 ? -8.957 -2.690 14.139 1.00 66.19 94 LYS A C 1
ATOM 756 O O . LYS A 1 94 ? -8.369 -3.308 15.026 1.00 66.19 94 LYS A O 1
ATOM 761 N N . LEU A 1 95 ? -9.036 -1.362 14.090 1.00 56.09 95 LEU A N 1
ATOM 762 C CA . LEU A 1 95 ? -8.916 -0.559 15.295 1.00 56.09 95 LEU A CA 1
ATOM 763 C C . LEU A 1 95 ? -10.067 -1.022 16.183 1.00 56.09 95 LEU A C 1
ATOM 765 O O . LEU A 1 95 ? -11.190 -0.529 16.118 1.00 56.09 95 LEU A O 1
ATOM 769 N N . GLY A 1 96 ? -9.802 -2.086 16.933 1.00 47.41 96 GLY A N 1
ATOM 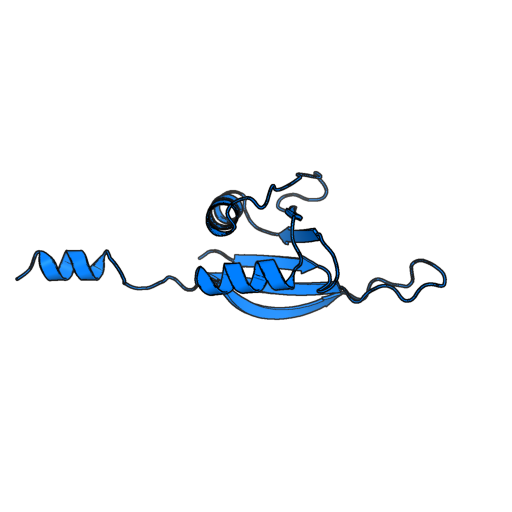770 C CA . GLY A 1 96 ? -10.573 -2.428 18.092 1.00 47.41 96 GLY A CA 1
ATOM 771 C C . GLY A 1 96 ? -10.418 -1.238 19.012 1.00 47.41 96 GLY A C 1
ATOM 772 O O . GLY A 1 96 ? -9.358 -1.041 19.590 1.00 47.41 96 GLY A O 1
ATOM 773 N N . VAL A 1 97 ? -11.512 -0.494 19.134 1.00 53.12 97 VAL A N 1
ATOM 774 C CA . VAL A 1 97 ? -11.809 0.335 20.290 1.00 53.12 97 VAL A CA 1
ATOM 775 C C . VAL A 1 97 ? -11.060 1.668 20.366 1.00 53.12 97 VAL A C 1
ATOM 777 O O . VAL A 1 97 ? -9.990 1.789 20.948 1.00 53.12 97 VAL A O 1
ATOM 780 N N . GLY A 1 98 ? -11.704 2.725 19.882 1.00 48.88 98 GLY A N 1
ATOM 781 C CA . GLY A 1 98 ? -11.374 4.090 20.310 1.00 48.88 98 GLY A CA 1
ATOM 782 C C . GLY A 1 98 ? -12.599 4.852 20.795 1.00 48.88 98 GLY A C 1
ATOM 783 O O . GLY A 1 98 ? -12.545 5.539 21.807 1.00 48.88 98 GLY A O 1
ATOM 784 N N . ILE A 1 99 ? -13.724 4.702 20.091 1.00 54.78 99 ILE A N 1
ATOM 785 C CA . ILE A 1 99 ? -14.925 5.504 20.351 1.00 54.78 99 ILE A CA 1
ATOM 786 C C . ILE A 1 99 ? -16.114 4.624 20.753 1.00 54.78 99 ILE A C 1
ATOM 788 O O . ILE A 1 99 ? -16.798 4.972 21.706 1.00 54.78 99 ILE A O 1
ATOM 792 N N . GLU A 1 100 ? -16.325 3.458 20.132 1.00 52.84 100 GLU A N 1
ATOM 793 C CA . GLU A 1 100 ? -17.512 2.637 20.432 1.00 52.84 100 GLU A CA 1
ATOM 794 C C . GLU A 1 100 ? -17.476 1.934 21.806 1.00 52.84 100 GLU A C 1
ATOM 796 O O . GLU A 1 100 ? -18.464 2.052 22.528 1.00 52.84 100 GLU A O 1
ATOM 801 N N . GLU A 1 101 ? -16.379 1.293 22.265 1.00 51.94 101 GLU A N 1
ATOM 802 C CA . GLU A 1 101 ? -16.363 0.821 23.677 1.00 51.94 101 GLU A CA 1
ATOM 803 C C . GLU A 1 101 ? -16.180 1.970 24.672 1.00 51.94 101 GLU A C 1
ATOM 805 O O . GLU A 1 101 ? -16.641 1.861 25.804 1.00 51.94 101 GLU A O 1
ATOM 810 N N . ALA A 1 102 ? -15.542 3.082 24.283 1.00 52.72 102 ALA A N 1
ATOM 811 C CA . ALA A 1 102 ? -15.458 4.254 25.155 1.00 52.72 102 ALA A CA 1
ATOM 812 C C . ALA A 1 102 ? -16.859 4.839 25.415 1.00 52.72 102 ALA A C 1
ATOM 814 O O . ALA A 1 102 ? -17.179 5.194 26.547 1.00 52.72 102 ALA A O 1
ATOM 815 N N . GLN A 1 103 ? -17.724 4.869 24.396 1.00 55.12 103 GLN A N 1
ATOM 816 C CA . GLN A 1 103 ? -19.131 5.250 24.524 1.00 55.12 103 GLN A CA 1
ATOM 817 C C . GLN A 1 103 ? -19.962 4.188 25.254 1.00 55.12 103 GLN A C 1
ATOM 819 O O . GLN A 1 103 ? -20.767 4.549 26.109 1.00 55.12 103 GLN A O 1
ATOM 824 N N . ALA A 1 104 ? -19.750 2.896 24.987 1.00 55.22 104 ALA A N 1
ATOM 825 C CA . ALA A 1 104 ? -20.452 1.826 25.698 1.00 55.22 104 ALA A CA 1
ATOM 826 C C . ALA A 1 104 ? -20.129 1.826 27.206 1.00 55.22 104 ALA A C 1
ATOM 828 O O . ALA A 1 104 ? -21.032 1.683 28.026 1.00 55.22 104 ALA A O 1
ATOM 829 N N . ASN A 1 105 ? -18.872 2.077 27.586 1.00 53.94 105 ASN A N 1
ATOM 830 C CA . ASN A 1 105 ? -18.462 2.177 28.989 1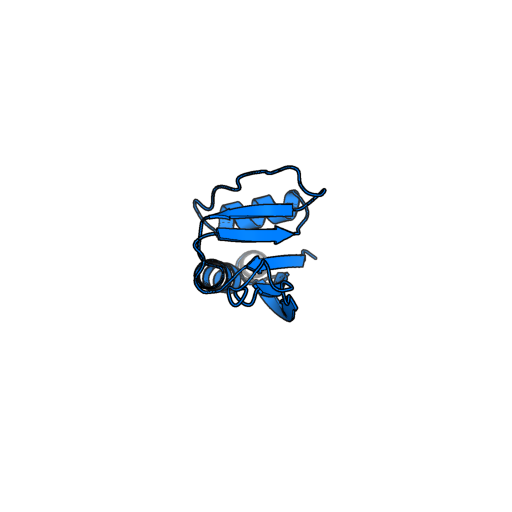.00 53.94 105 ASN A CA 1
ATOM 831 C C . ASN A 1 105 ? -18.899 3.493 29.656 1.00 53.94 105 ASN A C 1
ATOM 833 O O . ASN A 1 105 ? -19.090 3.517 30.868 1.00 53.94 105 ASN A O 1
ATOM 837 N N . ALA A 1 106 ? -19.101 4.575 28.897 1.00 54.44 106 ALA A N 1
ATOM 838 C CA . ALA A 1 106 ? -19.598 5.847 29.432 1.00 54.44 106 ALA A CA 1
ATOM 839 C C . ALA A 1 106 ? -21.112 5.851 29.722 1.00 54.44 106 ALA A C 1
ATOM 841 O O . ALA A 1 106 ? -21.575 6.679 30.497 1.00 54.44 106 ALA A O 1
ATOM 842 N N . ILE A 1 107 ? -21.890 4.948 29.115 1.00 59.72 107 ILE A N 1
ATOM 843 C CA . ILE A 1 107 ? -23.347 4.845 29.333 1.00 59.72 107 ILE A CA 1
ATOM 844 C C . ILE A 1 107 ? -23.684 3.961 30.552 1.00 59.72 107 ILE A C 1
ATOM 846 O O . ILE A 1 107 ? -24.795 4.020 31.076 1.00 59.72 107 ILE A O 1
ATOM 850 N N . HIS A 1 108 ? -22.727 3.165 31.038 1.00 52.12 108 HIS A N 1
ATOM 851 C CA . HIS A 1 108 ? -22.910 2.243 32.165 1.00 52.12 108 HIS A CA 1
ATOM 852 C C . HIS A 1 108 ? -22.330 2.731 33.508 1.00 52.12 108 HIS A C 1
ATOM 854 O O . HIS A 1 108 ? -22.307 1.950 34.462 1.00 52.12 108 HIS A O 1
ATOM 860 N N . HIS A 1 109 ? -21.915 3.999 33.610 1.00 45.31 109 HIS A N 1
ATOM 861 C CA . HIS A 1 109 ? -21.441 4.622 34.852 1.00 45.31 109 HIS A CA 1
ATOM 862 C C . HIS A 1 109 ? -22.278 5.832 35.266 1.00 45.31 109 HIS A C 1
ATOM 864 O O . HIS A 1 109 ? -22.580 6.674 34.393 1.00 45.31 109 HIS A O 1
#

Radius of gyration: 16.93 Å; chains: 1; bounding box: 42×23×59 Å